Protein AF-A0AAD9UBM7-F1 (afdb_monomer_lite)

Foldseek 3Di:
DDDDQDPVNVVVVVVVVVCVVCVVVVVVVVVVCVVLVLVVQCVVPVVDDDDPVSSVVSGPDDDPPDPD

Sequence (68 aa):
MEPEKTSEELVRGQAEIGQHMFSFADSIVLKCAVELRIADTIHSYDGAPITLSQIASCIDSPSPDIPT

Radius of gyration: 20.22 Å; chains: 1; bounding box: 43×40×53 Å

pLDDT: mean 88.11, std 10.85, range [49.91, 97.62]

Organism: NCBI:txid168575

InterPro domains:
  IPR012967 Caffeic acid 3-O-methyltransferase-like, dimerisation domain [PF08100] (19-60)
  IPR036388 Winged helix-like DNA-binding domain superfamily [G3DSA:1.10.10.10] (2-68)
  IPR036390 Winged helix DNA-binding domain superfamily [SSF46785] (6-66)

Structure (mmCIF, N/CA/C/O backbone):
data_AF-A0AAD9UBM7-F1
#
_entry.id   AF-A0AAD9UBM7-F1
#
loop_
_atom_site.group_PDB
_atom_site.id
_atom_site.type_symbol
_atom_site.label_atom_id
_atom_site.label_alt_id
_atom_site.label_comp_id
_atom_site.label_asym_id
_atom_site.label_entity_id
_atom_site.label_seq_id
_atom_site.pdbx_PDB_ins_code
_atom_site.Cartn_x
_atom_site.Cartn_y
_atom_site.Cartn_z
_atom_site.occupancy
_atom_site.B_iso_or_equiv
_atom_site.auth_seq_id
_atom_site.auth_comp_id
_atom_site.auth_asym_id
_atom_site.auth_atom_id
_atom_site.pdbx_PDB_model_num
ATOM 1 N N . MET A 1 1 ? -28.447 14.102 31.146 1.00 49.91 1 MET A N 1
ATOM 2 C CA . MET A 1 1 ? -28.558 12.657 30.876 1.00 49.91 1 MET A CA 1
ATOM 3 C C . MET A 1 1 ? -27.866 12.472 29.549 1.00 49.91 1 MET A C 1
ATOM 5 O O . MET A 1 1 ? -28.388 12.968 28.559 1.00 49.91 1 MET A O 1
ATOM 9 N N . GLU A 1 2 ? -26.636 11.963 29.569 1.00 62.91 2 GLU A N 1
ATOM 10 C CA . GLU A 1 2 ? -25.853 11.785 28.343 1.00 62.91 2 GLU A CA 1
ATOM 11 C C . GLU A 1 2 ? -26.589 10.800 27.425 1.00 62.91 2 GLU A C 1
ATOM 13 O O . GLU A 1 2 ? -27.138 9.817 27.934 1.00 62.91 2 GLU A O 1
ATOM 18 N N . PRO A 1 3 ? -26.663 11.059 26.110 1.00 69.50 3 PRO A N 1
ATOM 19 C CA . PRO A 1 3 ? -27.280 10.122 25.186 1.00 69.50 3 PRO A CA 1
ATOM 20 C C . PRO A 1 3 ? -26.494 8.806 25.203 1.00 69.50 3 PRO A C 1
ATOM 22 O O . PRO A 1 3 ? -25.267 8.798 25.092 1.00 69.50 3 PRO A O 1
ATOM 25 N N . GLU A 1 4 ? -27.204 7.690 25.362 1.00 76.81 4 GLU A N 1
ATOM 26 C CA . GLU A 1 4 ? -26.625 6.361 25.184 1.00 76.81 4 GLU A CA 1
ATOM 27 C C . GLU A 1 4 ? -26.131 6.250 23.740 1.00 76.81 4 GLU A C 1
ATOM 29 O O . GLU A 1 4 ? -26.903 6.403 22.792 1.00 76.81 4 GLU A O 1
ATOM 34 N N . LYS A 1 5 ? -24.823 6.045 23.576 1.00 78.50 5 LYS A N 1
ATOM 35 C CA . LYS A 1 5 ? -24.211 5.909 22.259 1.00 78.50 5 LYS A CA 1
ATOM 36 C C . LYS A 1 5 ? -24.686 4.598 21.639 1.00 78.50 5 LYS A C 1
ATOM 38 O O . LYS A 1 5 ? -24.560 3.541 22.258 1.00 78.50 5 LYS A O 1
ATOM 43 N N . THR A 1 6 ? -25.220 4.655 20.427 1.00 88.38 6 THR A N 1
ATOM 4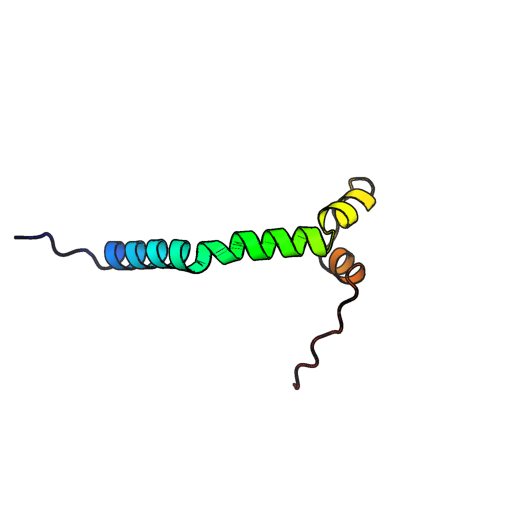4 C CA . THR A 1 6 ? -25.711 3.462 19.731 1.00 88.38 6 THR A CA 1
ATOM 45 C C . THR A 1 6 ? -24.563 2.487 19.449 1.00 88.38 6 THR A C 1
ATOM 47 O O . THR A 1 6 ? -23.397 2.878 19.335 1.00 88.38 6 THR A O 1
ATOM 50 N N . SER A 1 7 ? -24.874 1.196 19.298 1.00 90.75 7 SER A N 1
ATOM 51 C CA . SER A 1 7 ? -23.863 0.181 18.964 1.00 90.75 7 SER A CA 1
ATOM 52 C C . SER A 1 7 ? -23.077 0.540 17.691 1.00 90.75 7 SER A C 1
ATOM 54 O O . SER A 1 7 ? -21.860 0.370 17.652 1.00 90.75 7 SER A O 1
ATOM 56 N N . GLU A 1 8 ? -23.740 1.123 16.690 1.00 93.94 8 GLU A N 1
ATOM 57 C CA . GLU A 1 8 ? -23.118 1.569 15.438 1.00 93.94 8 GLU A CA 1
ATOM 58 C C . GLU A 1 8 ? -22.104 2.703 15.652 1.00 93.94 8 GLU A C 1
ATOM 60 O O . GLU A 1 8 ? -21.018 2.704 15.072 1.00 93.94 8 GLU A O 1
ATOM 65 N N . GLU A 1 9 ? -22.426 3.665 16.513 1.00 94.25 9 GLU A N 1
ATOM 66 C CA . GLU A 1 9 ? -21.536 4.777 16.851 1.00 94.25 9 GLU A CA 1
ATOM 67 C C . GLU A 1 9 ? -20.326 4.341 17.688 1.00 94.25 9 GLU A C 1
ATOM 69 O O . GLU A 1 9 ? -19.264 4.970 17.614 1.00 94.25 9 GLU A O 1
ATOM 74 N N . LEU A 1 10 ? -20.464 3.278 18.486 1.00 95.69 10 LEU A N 1
ATOM 75 C CA . LEU A 1 10 ? -19.336 2.654 19.179 1.00 95.69 10 LEU A CA 1
ATOM 76 C C . LEU A 1 10 ? -18.411 1.942 18.188 1.00 95.69 10 LEU A C 1
ATOM 78 O O . LEU A 1 10 ? -17.203 2.167 18.232 1.00 95.69 10 LEU A O 1
ATOM 82 N N . VAL A 1 11 ? -18.966 1.159 17.256 1.00 96.44 11 VAL A N 1
ATOM 83 C CA . VAL A 1 11 ? -18.191 0.482 16.200 1.00 96.44 11 VAL A CA 1
ATOM 84 C C . VAL A 1 11 ? -17.455 1.495 15.324 1.00 96.44 11 VAL A C 1
ATOM 86 O O . VAL A 1 11 ? -16.262 1.335 15.067 1.00 96.44 11 VAL A O 1
ATOM 89 N N . ARG A 1 12 ? -18.123 2.579 14.910 1.00 96.44 12 ARG A N 1
ATOM 90 C CA . ARG A 1 12 ? -17.479 3.655 14.143 1.00 96.44 12 ARG A CA 1
ATOM 91 C C . ARG A 1 12 ? -16.351 4.321 14.930 1.00 96.44 12 ARG A C 1
ATOM 93 O O . ARG A 1 12 ? -15.262 4.477 14.390 1.00 96.44 12 ARG A O 1
ATOM 100 N N . GLY A 1 13 ? -16.565 4.619 16.213 1.00 96.31 13 GLY A N 1
ATOM 101 C CA . GLY A 1 13 ? -15.509 5.174 17.065 1.00 96.31 13 GLY A CA 1
ATOM 102 C C . GLY A 1 13 ? -14.303 4.238 17.217 1.00 96.31 13 GLY A C 1
ATOM 103 O O . GLY A 1 13 ? -13.162 4.693 17.213 1.00 96.31 13 GLY A O 1
ATOM 104 N N . GLN A 1 14 ? -14.527 2.924 17.300 1.00 97.00 14 GLN A N 1
ATOM 105 C CA . GLN A 1 14 ? -13.441 1.938 17.327 1.00 97.00 14 GLN A CA 1
ATOM 106 C C . GLN A 1 14 ? -12.675 1.879 16.002 1.00 97.00 14 GLN A C 1
ATOM 108 O O . GLN A 1 14 ? -11.449 1.783 16.019 1.00 97.00 14 GLN A O 1
ATOM 113 N N . ALA A 1 15 ? -13.371 1.970 14.865 1.00 97.31 15 ALA A N 1
ATOM 114 C CA . ALA A 1 15 ? -12.733 2.020 13.554 1.00 97.31 15 ALA A CA 1
ATOM 115 C C . ALA A 1 15 ? -11.844 3.268 13.403 1.00 97.31 15 ALA A C 1
ATOM 117 O O . ALA A 1 15 ? -10.705 3.147 12.959 1.00 97.31 15 ALA A O 1
ATOM 118 N N . GLU A 1 16 ? -12.321 4.439 13.837 1.00 97.56 16 GLU A N 1
ATOM 119 C CA . GLU A 1 16 ? -11.559 5.698 13.825 1.00 97.56 16 GLU A CA 1
ATOM 120 C C . GLU A 1 16 ? -10.294 5.608 14.693 1.00 97.56 16 GLU A C 1
ATOM 122 O O . GLU A 1 16 ? -9.195 5.940 14.245 1.00 97.56 16 GLU A O 1
ATOM 127 N N . ILE A 1 17 ? -10.419 5.088 15.920 1.00 97.62 17 ILE A N 1
ATOM 128 C CA . ILE A 1 17 ? -9.264 4.843 16.796 1.00 97.62 17 ILE A CA 1
ATOM 129 C C . ILE A 1 17 ? -8.275 3.888 16.119 1.00 97.62 17 ILE A C 1
ATOM 131 O O . ILE A 1 17 ? -7.077 4.167 16.097 1.00 97.62 17 ILE A O 1
ATOM 135 N N . GLY A 1 18 ? -8.763 2.792 15.531 1.00 97.00 18 GLY A N 1
ATOM 136 C CA . GLY A 1 18 ? -7.931 1.828 14.813 1.00 97.00 18 GLY A CA 1
ATOM 137 C C . GLY A 1 18 ? -7.156 2.463 13.656 1.00 97.00 18 GLY A C 1
ATOM 138 O O . GLY A 1 18 ? -5.947 2.262 13.549 1.00 97.00 18 GLY A O 1
ATOM 139 N N . GLN A 1 19 ? -7.813 3.288 12.837 1.00 96.56 19 GLN A N 1
ATOM 140 C CA . GLN A 1 19 ? -7.158 4.021 11.749 1.00 96.56 19 GLN A CA 1
ATOM 141 C C . GLN A 1 19 ? -6.019 4.908 12.262 1.00 96.56 19 GLN A C 1
ATOM 143 O O . GLN A 1 19 ? -4.930 4.906 11.691 1.00 96.56 19 GLN A O 1
ATOM 148 N N . HIS A 1 20 ? -6.221 5.621 13.371 1.00 95.81 20 HIS A N 1
ATOM 149 C CA . HIS A 1 20 ? -5.166 6.446 13.956 1.00 95.81 20 HIS A CA 1
ATOM 150 C C . HIS A 1 20 ? -4.026 5.614 14.552 1.00 95.81 20 HIS A C 1
ATOM 152 O O . HIS A 1 20 ? -2.859 5.918 14.292 1.00 95.81 20 HIS A O 1
ATOM 158 N N . MET A 1 21 ? -4.346 4.547 15.292 1.00 97.50 21 MET A N 1
ATOM 159 C CA . MET A 1 21 ? -3.358 3.646 15.898 1.00 97.50 21 MET A CA 1
ATOM 160 C C . MET A 1 21 ? -2.428 3.017 14.854 1.00 97.50 21 MET A C 1
ATOM 162 O O . MET A 1 21 ? -1.242 2.846 15.128 1.00 97.50 21 MET A O 1
ATOM 166 N N . PHE A 1 22 ? -2.945 2.709 13.661 1.00 95.69 22 PHE A N 1
ATOM 167 C CA . PHE A 1 22 ? -2.189 2.069 12.581 1.00 95.69 22 PHE A CA 1
ATOM 168 C C . PHE A 1 22 ? -1.785 3.007 11.439 1.00 95.69 22 PHE A C 1
ATOM 170 O O . PHE A 1 22 ? -1.220 2.542 10.456 1.00 95.69 22 PHE A O 1
ATOM 177 N N . SER A 1 23 ? -1.983 4.320 11.569 1.00 94.44 23 SER A N 1
ATOM 178 C CA . SER A 1 23 ? -1.631 5.307 10.529 1.00 94.44 23 SER A CA 1
ATOM 179 C C . SER A 1 23 ? -0.152 5.285 10.105 1.00 94.44 23 SER A C 1
ATOM 181 O O . SER A 1 23 ? 0.193 5.667 8.989 1.00 94.44 23 SER A O 1
ATOM 183 N N . PHE A 1 24 ? 0.743 4.781 10.961 1.00 95.19 24 PHE A N 1
ATOM 184 C CA . PHE A 1 24 ? 2.148 4.568 10.604 1.00 95.19 24 PHE A CA 1
ATOM 185 C C . PHE A 1 24 ? 2.325 3.522 9.490 1.00 95.19 24 PHE A C 1
ATOM 187 O O . PHE A 1 24 ? 3.298 3.599 8.739 1.00 95.19 24 PHE A O 1
ATOM 194 N N . ALA A 1 25 ? 1.409 2.553 9.374 1.00 96.69 25 ALA A N 1
ATOM 195 C CA . ALA A 1 25 ? 1.481 1.484 8.386 1.00 96.69 25 ALA A CA 1
ATOM 196 C C . ALA A 1 25 ? 1.473 2.047 6.962 1.00 96.69 25 ALA A C 1
ATOM 198 O O . ALA A 1 25 ? 2.255 1.581 6.141 1.00 96.69 25 ALA A O 1
ATOM 199 N N . ASP A 1 26 ? 0.703 3.107 6.698 1.00 94.88 26 ASP A N 1
ATOM 200 C CA . ASP A 1 26 ? 0.679 3.774 5.390 1.00 94.88 26 ASP A CA 1
ATOM 201 C C . ASP A 1 26 ? 2.065 4.311 5.005 1.00 94.88 26 ASP A C 1
ATOM 203 O O . ASP A 1 26 ? 2.526 4.132 3.878 1.00 94.88 26 ASP A O 1
ATOM 207 N N . SER A 1 27 ? 2.780 4.910 5.962 1.00 96.44 27 SER A N 1
ATOM 208 C CA . SER A 1 27 ? 4.144 5.412 5.740 1.00 96.44 27 SER A CA 1
ATOM 209 C C . SER A 1 27 ? 5.148 4.281 5.520 1.00 96.44 27 SER A C 1
ATOM 211 O O . SER A 1 27 ? 6.037 4.401 4.677 1.00 96.44 27 SER A O 1
ATOM 213 N N . ILE A 1 28 ? 5.014 3.178 6.262 1.00 96.81 28 ILE A N 1
ATOM 214 C CA . ILE A 1 28 ? 5.878 2.003 6.106 1.00 96.81 28 ILE A CA 1
ATOM 215 C C . ILE A 1 28 ? 5.633 1.332 4.753 1.00 96.81 28 ILE A C 1
ATOM 217 O O . ILE A 1 28 ? 6.593 1.068 4.037 1.00 96.81 28 ILE A O 1
ATOM 221 N N . VAL A 1 29 ? 4.374 1.129 4.361 1.00 96.56 29 VAL A N 1
ATOM 222 C CA . VAL A 1 29 ? 4.005 0.563 3.056 1.00 96.56 29 VAL A CA 1
ATOM 223 C C . VAL A 1 29 ? 4.522 1.447 1.922 1.00 96.56 29 VAL A C 1
ATOM 225 O O . VAL A 1 29 ? 5.116 0.931 0.976 1.00 96.56 29 VAL A O 1
ATOM 228 N N . LEU A 1 30 ? 4.377 2.772 2.032 1.00 97.00 30 LEU A N 1
ATOM 229 C CA . LEU A 1 30 ? 4.911 3.705 1.041 1.00 97.00 30 LEU A CA 1
ATOM 230 C C . LEU A 1 30 ? 6.439 3.626 0.948 1.00 97.00 30 LEU A C 1
ATOM 232 O O . LEU A 1 30 ? 6.986 3.553 -0.152 1.00 97.00 30 LEU A O 1
ATOM 236 N N . LYS A 1 31 ? 7.134 3.599 2.091 1.00 96.94 31 LYS A N 1
ATOM 237 C CA . LYS A 1 31 ? 8.589 3.427 2.133 1.00 96.94 31 LYS A CA 1
ATOM 238 C C . LYS A 1 31 ? 9.010 2.117 1.462 1.00 96.94 31 LYS A C 1
ATOM 240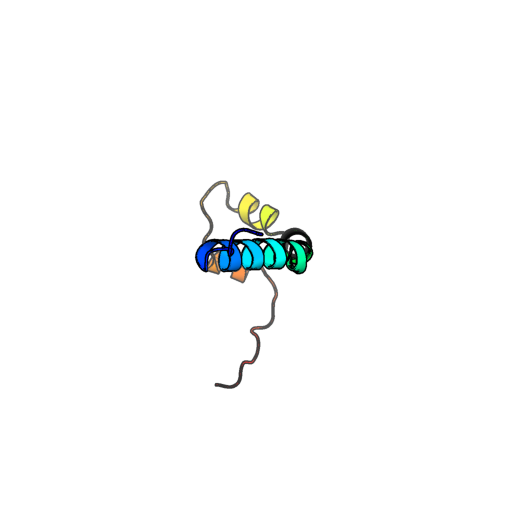 O O . LYS A 1 31 ? 9.897 2.146 0.614 1.00 96.94 31 LYS A O 1
ATOM 245 N N . CYS A 1 32 ? 8.352 1.001 1.773 1.00 94.69 32 CYS A N 1
ATOM 246 C CA . CYS A 1 32 ? 8.625 -0.286 1.137 1.00 94.69 32 CYS A CA 1
ATOM 247 C C . CYS A 1 32 ? 8.398 -0.233 -0.378 1.00 94.69 32 CYS A C 1
ATOM 249 O O . CYS A 1 32 ? 9.221 -0.746 -1.127 1.00 94.69 32 CYS A O 1
ATOM 251 N N . ALA A 1 33 ? 7.330 0.418 -0.852 1.00 94.81 33 ALA A N 1
ATOM 252 C CA . 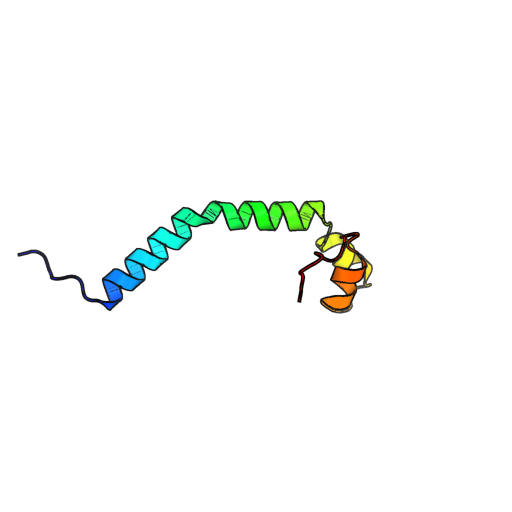ALA A 1 33 ? 7.069 0.564 -2.285 1.00 94.81 33 ALA A CA 1
ATOM 253 C C . ALA A 1 33 ? 8.187 1.338 -3.011 1.00 94.81 33 ALA A C 1
ATOM 255 O O . ALA A 1 33 ? 8.520 1.012 -4.153 1.00 94.81 33 ALA A O 1
ATOM 256 N N . VAL A 1 34 ? 8.786 2.331 -2.343 1.00 95.19 34 VAL A N 1
ATOM 257 C CA . VAL A 1 34 ? 9.950 3.079 -2.845 1.00 95.19 34 VAL A CA 1
ATOM 258 C C . VAL A 1 34 ? 11.218 2.224 -2.813 1.00 95.19 34 VAL A C 1
ATOM 260 O O . VAL A 1 34 ? 11.918 2.148 -3.818 1.00 95.19 34 VAL A O 1
ATOM 263 N N . GLU A 1 35 ? 11.508 1.553 -1.696 1.00 94.31 35 GLU A N 1
ATOM 264 C CA . GLU A 1 35 ? 12.700 0.703 -1.541 1.00 94.31 35 GLU A CA 1
ATOM 265 C C . GLU A 1 35 ? 12.698 -0.483 -2.518 1.00 94.31 35 GLU A C 1
ATOM 267 O O . GLU A 1 35 ? 13.737 -0.823 -3.080 1.00 94.31 35 GLU A O 1
ATOM 272 N N . LEU A 1 36 ? 11.522 -1.056 -2.789 1.00 92.75 36 LEU A N 1
ATOM 273 C CA . LEU A 1 36 ? 11.310 -2.109 -3.786 1.00 92.75 36 LEU A CA 1
ATOM 274 C C . LEU A 1 36 ? 11.216 -1.582 -5.222 1.00 92.75 36 LEU A C 1
ATOM 276 O O . LEU A 1 36 ? 11.082 -2.374 -6.151 1.00 92.75 36 LEU A O 1
ATOM 280 N N . ARG A 1 37 ? 11.271 -0.259 -5.418 1.00 92.81 37 ARG A N 1
ATOM 281 C CA . ARG A 1 37 ? 11.236 0.394 -6.734 1.00 92.81 37 ARG A CA 1
ATOM 282 C C . ARG A 1 37 ? 10.015 0.009 -7.579 1.00 92.81 37 ARG A C 1
ATOM 284 O O . ARG A 1 37 ? 10.091 -0.036 -8.804 1.00 92.81 37 ARG A O 1
ATOM 291 N N . ILE A 1 38 ? 8.862 -0.202 -6.936 1.00 92.69 38 ILE A N 1
ATOM 292 C CA . ILE A 1 38 ? 7.626 -0.654 -7.603 1.00 92.69 38 ILE A CA 1
ATOM 293 C C . ILE A 1 38 ? 7.220 0.297 -8.739 1.00 92.69 38 ILE A C 1
ATOM 295 O O . ILE A 1 38 ? 6.819 -0.1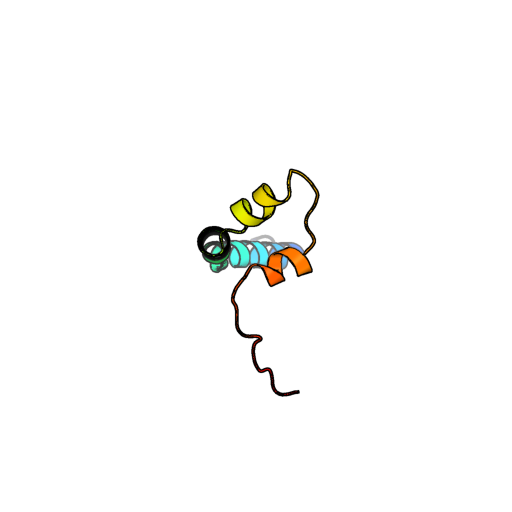49 -9.812 1.00 92.69 38 ILE A O 1
ATOM 299 N N . ALA A 1 39 ? 7.361 1.610 -8.530 1.00 92.44 39 ALA A N 1
ATOM 300 C CA . ALA A 1 39 ? 7.061 2.613 -9.551 1.00 92.44 39 ALA A CA 1
ATOM 301 C C . ALA A 1 39 ? 7.974 2.495 -10.785 1.00 92.44 39 ALA A C 1
ATOM 303 O O . ALA A 1 39 ? 7.484 2.592 -1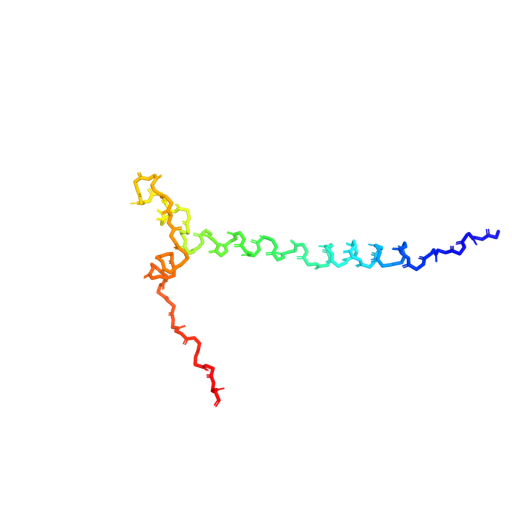1.909 1.00 92.44 39 ALA A O 1
ATOM 304 N N . ASP A 1 40 ? 9.270 2.231 -10.588 1.00 91.69 40 ASP A N 1
ATOM 305 C CA . ASP A 1 40 ? 10.223 2.036 -11.687 1.00 91.69 40 ASP A CA 1
ATOM 306 C C . ASP A 1 40 ? 9.887 0.766 -12.480 1.00 91.69 40 ASP A C 1
ATOM 308 O O . ASP A 1 40 ? 9.892 0.789 -13.709 1.00 91.69 40 ASP A O 1
ATOM 312 N N . THR A 1 41 ? 9.545 -0.328 -11.788 1.00 91.06 41 THR A N 1
ATOM 313 C CA . THR A 1 41 ? 9.119 -1.593 -12.410 1.00 91.06 41 THR A CA 1
ATOM 314 C C . THR A 1 41 ? 7.863 -1.417 -13.261 1.00 91.06 41 THR A C 1
ATOM 316 O O . THR A 1 41 ? 7.771 -1.976 -14.351 1.00 91.06 41 THR A O 1
ATOM 319 N N . ILE A 1 42 ? 6.890 -0.630 -12.790 1.00 91.81 42 ILE A N 1
ATOM 320 C CA . ILE A 1 42 ? 5.693 -0.308 -13.577 1.00 91.81 42 ILE A CA 1
ATOM 321 C C . ILE A 1 42 ? 6.075 0.553 -14.788 1.00 91.81 42 ILE A C 1
ATOM 323 O O . ILE A 1 42 ? 5.620 0.292 -15.900 1.00 91.81 42 ILE A O 1
ATOM 327 N N . HIS A 1 43 ? 6.920 1.569 -14.593 1.00 90.81 43 HIS A N 1
ATOM 328 C CA . HIS A 1 43 ? 7.319 2.485 -15.661 1.00 90.81 43 HIS A CA 1
ATOM 329 C C . HIS A 1 43 ? 8.100 1.789 -16.786 1.00 90.81 43 HIS A C 1
ATOM 331 O O . HIS A 1 43 ? 7.934 2.151 -17.948 1.00 90.81 43 HIS A O 1
ATOM 337 N N . SER A 1 44 ? 8.899 0.765 -16.471 1.00 90.19 44 SER A N 1
ATOM 338 C CA . SER A 1 44 ? 9.690 0.028 -17.464 1.00 90.19 44 SER A CA 1
ATOM 339 C C . SER A 1 44 ? 8.866 -0.855 -18.409 1.00 90.19 44 SER A C 1
ATOM 341 O O . SER A 1 44 ? 9.425 -1.390 -19.358 1.00 90.19 44 SER A O 1
ATOM 343 N N . TYR A 1 45 ? 7.564 -1.039 -18.164 1.00 88.38 45 TYR A N 1
ATOM 344 C CA . 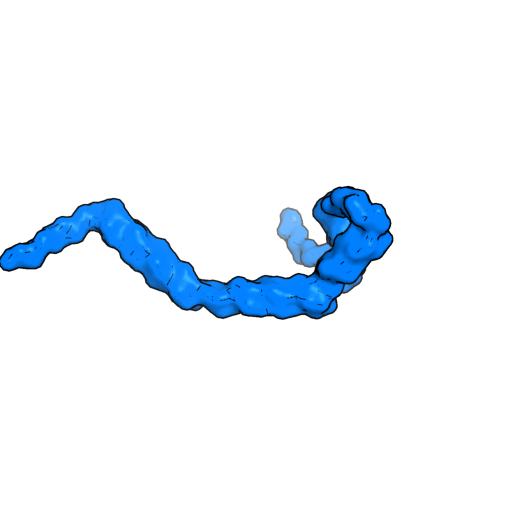TYR A 1 45 ? 6.665 -1.863 -18.987 1.00 88.38 45 TYR A CA 1
ATOM 345 C C . TYR A 1 45 ? 6.019 -1.096 -20.165 1.00 88.38 45 TYR A C 1
ATOM 347 O O . TYR A 1 45 ? 4.947 -1.467 -20.643 1.00 88.38 45 TYR A O 1
ATOM 355 N N . ASP A 1 46 ? 6.656 -0.017 -20.639 1.00 85.50 46 ASP A N 1
ATOM 356 C CA . ASP A 1 46 ? 6.260 0.777 -21.819 1.00 85.50 46 ASP A CA 1
ATOM 357 C C . ASP A 1 46 ? 4.796 1.268 -21.807 1.00 85.50 46 ASP A C 1
ATOM 359 O O . ASP A 1 46 ? 4.135 1.392 -22.839 1.00 85.50 46 ASP A O 1
ATOM 363 N N . GLY A 1 47 ? 4.266 1.563 -20.616 1.00 77.06 47 GLY A N 1
ATOM 364 C CA . GLY A 1 47 ? 2.893 2.051 -20.440 1.00 77.06 47 GLY A CA 1
ATOM 365 C C . GLY A 1 47 ? 1.810 0.973 -20.554 1.00 77.06 47 GLY A C 1
ATOM 366 O O . GLY A 1 47 ? 0.623 1.301 -20.500 1.00 77.06 47 GLY A O 1
ATOM 367 N N . ALA A 1 48 ? 2.185 -0.304 -20.672 1.00 86.75 48 ALA A N 1
ATOM 368 C CA . ALA A 1 48 ? 1.252 -1.416 -20.572 1.00 86.75 48 ALA A CA 1
ATOM 369 C C . ALA A 1 48 ? 0.909 -1.722 -19.099 1.00 86.75 48 ALA A C 1
ATOM 371 O O . ALA A 1 48 ? 1.771 -1.608 -18.222 1.00 86.75 48 ALA A O 1
ATOM 372 N N . PRO A 1 49 ? -0.330 -2.155 -18.796 1.00 88.12 49 PRO A N 1
ATOM 373 C CA . PRO A 1 49 ? -0.658 -2.697 -17.485 1.00 88.12 49 PRO A CA 1
ATOM 374 C C . PRO A 1 49 ? 0.243 -3.890 -17.145 1.00 88.12 49 PRO A C 1
ATOM 376 O O . PRO A 1 49 ? 0.388 -4.816 -17.943 1.00 88.12 49 PRO A O 1
ATOM 379 N N . ILE A 1 50 ? 0.809 -3.883 -15.941 1.00 93.56 50 ILE A N 1
ATOM 380 C CA . ILE A 1 50 ? 1.640 -4.967 -15.416 1.00 93.56 50 ILE A CA 1
ATOM 381 C C . ILE A 1 50 ? 0.827 -5.837 -14.447 1.00 93.56 50 ILE A C 1
ATOM 383 O O . ILE A 1 50 ? -0.007 -5.344 -13.685 1.00 93.56 50 ILE A O 1
ATOM 387 N N . THR A 1 51 ? 1.053 -7.148 -14.472 1.00 92.19 51 THR A N 1
ATOM 388 C CA . THR A 1 51 ? 0.404 -8.101 -13.557 1.00 92.19 51 THR A CA 1
ATOM 389 C C . THR A 1 51 ? 1.142 -8.203 -12.220 1.00 92.19 51 THR A C 1
ATOM 391 O O . THR A 1 51 ? 2.347 -7.964 -12.137 1.00 92.19 51 THR A O 1
ATOM 394 N N . LEU A 1 52 ? 0.446 -8.647 -11.165 1.00 91.00 52 LEU A N 1
ATOM 395 C CA . LEU A 1 52 ? 1.071 -8.887 -9.857 1.00 91.00 52 LEU A CA 1
ATOM 396 C C . LEU A 1 52 ? 2.217 -9.908 -9.925 1.00 91.00 52 LEU A C 1
ATOM 398 O O . LEU A 1 52 ? 3.241 -9.708 -9.282 1.00 91.00 52 LEU A O 1
ATOM 402 N N . SER A 1 53 ? 2.084 -10.971 -10.728 1.00 90.31 53 SER A N 1
ATOM 403 C CA . SER A 1 53 ? 3.149 -11.967 -10.911 1.00 90.31 53 SER A CA 1
ATOM 404 C C . SER A 1 53 ? 4.388 -11.384 -11.590 1.00 90.31 53 SER A C 1
ATOM 406 O O . SER A 1 53 ? 5.504 -11.751 -11.235 1.00 90.31 53 SER A O 1
ATOM 408 N N . GLN A 1 54 ? 4.207 -10.457 -12.537 1.00 91.12 54 GLN A N 1
ATOM 409 C CA . GLN A 1 54 ? 5.320 -9.752 -13.176 1.00 91.12 54 GLN A CA 1
ATOM 410 C C . GLN A 1 54 ? 6.024 -8.817 -12.190 1.00 91.12 54 GLN A C 1
ATOM 412 O O . GLN A 1 54 ? 7.245 -8.874 -12.100 1.00 91.12 54 GLN A O 1
ATOM 417 N N . ILE A 1 55 ? 5.277 -8.039 -11.392 1.00 90.69 55 ILE A N 1
ATOM 418 C CA . ILE A 1 55 ? 5.859 -7.219 -10.314 1.00 90.69 55 ILE A CA 1
ATOM 419 C C . ILE A 1 55 ? 6.653 -8.104 -9.344 1.00 90.69 55 ILE A C 1
ATOM 421 O O . ILE A 1 55 ? 7.810 -7.815 -9.058 1.00 90.69 55 ILE A O 1
ATOM 425 N N . ALA A 1 56 ? 6.058 -9.207 -8.877 1.00 89.12 56 ALA A N 1
ATOM 426 C CA . ALA A 1 56 ? 6.699 -10.123 -7.936 1.00 89.12 56 ALA A CA 1
ATOM 427 C C . ALA A 1 56 ? 7.985 -10.744 -8.503 1.00 89.12 56 ALA A C 1
ATOM 429 O O . ALA A 1 56 ? 8.966 -10.864 -7.781 1.00 89.12 56 ALA A O 1
ATOM 430 N N . SER A 1 57 ? 8.015 -11.077 -9.800 1.00 88.06 57 SER A N 1
ATOM 431 C CA . SER A 1 57 ? 9.217 -11.618 -10.454 1.00 88.06 57 SER A CA 1
ATOM 432 C C . SER A 1 57 ? 10.389 -10.633 -10.524 1.00 88.06 57 SER A C 1
ATOM 434 O O . SER A 1 57 ? 11.530 -11.055 -10.691 1.00 88.06 57 SER A O 1
ATOM 436 N N . CYS A 1 58 ? 10.125 -9.328 -10.394 1.00 88.44 58 CYS A N 1
ATOM 437 C CA . CYS A 1 58 ? 11.154 -8.290 -10.365 1.00 88.44 58 CYS A CA 1
ATOM 438 C C . CYS A 1 58 ? 11.712 -8.034 -8.957 1.00 88.44 58 CYS A C 1
ATOM 440 O O . CYS A 1 58 ? 12.697 -7.308 -8.826 1.00 88.44 58 CYS A O 1
ATOM 442 N N . ILE A 1 59 ? 11.093 -8.596 -7.916 1.00 89.00 59 ILE A N 1
ATOM 443 C CA . ILE A 1 59 ? 11.524 -8.443 -6.528 1.00 89.00 59 ILE A CA 1
ATOM 444 C C . ILE A 1 59 ? 12.348 -9.671 -6.147 1.00 89.00 59 ILE A C 1
ATOM 446 O O . ILE A 1 59 ? 11.831 -10.786 -6.091 1.00 89.00 59 ILE A O 1
ATOM 450 N N . ASP A 1 60 ? 13.627 -9.460 -5.843 1.00 81.62 60 ASP A N 1
ATOM 451 C CA . ASP A 1 60 ? 14.502 -10.508 -5.318 1.00 81.62 60 ASP A CA 1
ATOM 452 C C . ASP A 1 60 ? 14.151 -10.776 -3.845 1.00 81.62 60 ASP A C 1
ATOM 454 O O . ASP A 1 60 ? 14.714 -10.180 -2.925 1.00 81.62 60 ASP A O 1
ATOM 458 N N . SER A 1 61 ? 13.126 -11.604 -3.624 1.00 74.81 61 SER A N 1
ATOM 459 C CA . SER A 1 61 ? 12.708 -12.034 -2.290 1.00 74.81 61 SER A CA 1
ATOM 460 C C . SER A 1 61 ? 12.704 -13.558 -2.197 1.00 74.81 61 SER A C 1
ATOM 462 O O . SER A 1 61 ? 12.135 -14.219 -3.073 1.00 74.81 61 SER A O 1
ATOM 464 N N . PRO A 1 62 ? 13.306 -14.141 -1.145 1.00 70.88 62 PRO A N 1
ATOM 465 C CA . PRO A 1 62 ? 13.137 -15.557 -0.884 1.00 70.88 62 PRO A CA 1
ATOM 466 C C . PRO A 1 62 ? 11.658 -15.817 -0.599 1.00 70.88 62 PRO A C 1
ATOM 468 O O . PRO A 1 62 ? 11.025 -15.084 0.167 1.00 70.88 62 PRO A O 1
ATOM 471 N N . SER A 1 63 ? 11.105 -16.861 -1.220 1.00 67.81 63 SER A N 1
ATOM 472 C CA . SER A 1 63 ? 9.783 -17.345 -0.831 1.00 67.81 63 SER A CA 1
ATOM 473 C C . SER A 1 63 ? 9.828 -17.649 0.669 1.00 67.81 63 SER A C 1
ATOM 475 O O . SER A 1 63 ? 10.780 -18.298 1.111 1.00 67.81 63 SER A O 1
ATOM 477 N N . PRO A 1 64 ? 8.879 -17.151 1.478 1.00 67.31 64 PRO A N 1
ATOM 478 C CA . PRO A 1 64 ? 8.836 -17.542 2.873 1.00 67.31 64 PRO A CA 1
ATOM 479 C C . PRO A 1 64 ? 8.600 -19.055 2.917 1.00 67.31 64 PRO A C 1
ATOM 481 O O . PRO A 1 64 ? 7.562 -19.526 2.455 1.00 67.31 64 PRO A O 1
ATOM 484 N N . ASP A 1 65 ? 9.570 -19.808 3.444 1.00 67.88 65 ASP A N 1
ATOM 485 C CA . ASP A 1 65 ? 9.416 -21.228 3.762 1.00 67.88 65 ASP A CA 1
ATOM 486 C C . ASP A 1 65 ? 8.338 -21.348 4.847 1.00 67.88 65 ASP A C 1
ATOM 488 O O . ASP A 1 65 ? 8.623 -21.300 6.044 1.00 67.88 65 ASP A O 1
ATOM 492 N N . ILE A 1 66 ? 7.074 -21.420 4.434 1.00 70.81 66 ILE A N 1
ATOM 493 C CA . ILE A 1 66 ? 5.947 -21.701 5.318 1.00 70.81 66 ILE A CA 1
ATOM 494 C C . ILE A 1 66 ? 5.808 -23.225 5.340 1.00 70.81 66 ILE A C 1
ATOM 496 O O . ILE A 1 66 ? 5.437 -23.799 4.312 1.00 70.81 66 ILE A O 1
ATOM 500 N N . PRO A 1 67 ? 6.103 -23.905 6.465 1.00 66.06 67 PRO A N 1
ATOM 501 C CA . PRO A 1 67 ? 5.847 -25.333 6.575 1.00 66.06 67 PRO A CA 1
ATOM 502 C C . PRO A 1 67 ? 4.345 -25.573 6.384 1.00 66.06 67 PRO A C 1
ATOM 504 O O . PRO A 1 67 ? 3.535 -25.027 7.136 1.00 66.06 67 PRO A O 1
ATOM 507 N N . THR A 1 68 ? 3.994 -26.341 5.352 1.00 62.66 68 THR A N 1
ATOM 508 C CA . THR A 1 68 ? 2.642 -26.875 5.124 1.00 62.66 68 THR A CA 1
ATOM 509 C C . THR A 1 68 ? 2.314 -27.991 6.098 1.00 62.66 68 THR A C 1
ATOM 511 O O . THR A 1 68 ? 3.220 -28.831 6.315 1.00 62.66 68 THR A O 1
#

Secondary structure (DSSP, 8-state):
-PPPPPHHHHHHHHHHHHHHHTTHHHHHHHHHHHHTTHHHHHHTTTTPPPPHHHHHHTS--PPP----